Protein AF-A0A2V6XZX3-F1 (afdb_monomer_lite)

Sequence (169 aa):
MDMNGYLAEAKLAVVHVQKKTPLGTYNQIRDTTRQPLMLPFRIMMRGAQILRENQEVAKLTPGASYERKIEILAEAGKRGMSGNCSEMAAIAFLFLSDRGIRPLDYMCFNGKDHAFVILGRPAGSIAGDFSSWADKSVACDPLRGEAGIATQLAVWWNYSKCASLFRKE

pLDDT: mean 87.55, std 11.67, range [48.81, 98.62]

Foldseek 3Di:
DAAVVQQVLLLVLLVQLCQLQVQAALDDPVSCVVCVVCNVVSVVLVVVLVVVLCVLVVPADVPRDVLVNLVSLCVSNNVSSYHAQSNSQSSSQVSCVVVVFPFKFFKDADPDPHIWMKGQFDPPDAFQPQVRGQQRIKIRGSNVSDIGRSVCVCVVPVGRGMDGPDTDD

Radius of gyration: 15.62 Å; chains: 1; bounding box: 40×38×36 Å

Secondary structure (DSSP, 8-state):
--HHHHHHHHHHHHHHHHHH-TT--SS-HHHHHH-GGGHHHHHHHHHHHHHHHHHHHHTSPTT--HHHHHHHHHHHHHHHT---HHHHHHHHHHHHHHTT--SEEEEEETTS--EEEEESPPTT--TT-GGGTGGGSEEEETTTTEEEETTHHHHHHT---EEEEEEE-

Structure (mmCIF, N/CA/C/O backbone):
data_AF-A0A2V6XZX3-F1
#
_entry.id   AF-A0A2V6XZX3-F1
#
loop_
_atom_site.group_PDB
_atom_site.id
_atom_site.type_symbol
_atom_site.label_atom_id
_atom_site.label_alt_id
_atom_site.label_comp_id
_atom_site.label_asym_id
_atom_site.label_entity_id
_atom_site.label_seq_id
_atom_site.pdbx_PDB_ins_code
_atom_site.Cartn_x
_atom_site.Cartn_y
_atom_site.Cartn_z
_atom_site.occupancy
_atom_site.B_iso_or_equiv
_atom_site.auth_seq_id
_atom_site.auth_comp_id
_atom_site.auth_asym_id
_atom_site.auth_atom_id
_atom_site.pdbx_PDB_model_num
ATOM 1 N N . MET A 1 1 ? -18.623 -3.400 2.671 1.00 85.75 1 MET A N 1
ATOM 2 C CA . MET A 1 1 ? -18.159 -4.680 2.090 1.00 85.75 1 MET A CA 1
ATOM 3 C C . MET A 1 1 ? -17.672 -5.556 3.236 1.00 85.75 1 MET A C 1
ATOM 5 O O . MET A 1 1 ? -17.282 -4.999 4.256 1.00 85.75 1 MET A O 1
ATOM 9 N N . ASP A 1 2 ? -17.764 -6.878 3.130 1.00 94.00 2 ASP A N 1
ATOM 10 C CA . ASP A 1 2 ? -17.272 -7.798 4.164 1.00 94.00 2 ASP A CA 1
ATOM 11 C C . ASP A 1 2 ? -15.784 -8.149 3.949 1.00 94.00 2 ASP A C 1
ATOM 13 O O . ASP A 1 2 ? -15.171 -7.755 2.953 1.00 94.00 2 ASP A O 1
ATOM 17 N N . MET A 1 3 ? -15.180 -8.893 4.885 1.00 94.69 3 MET A N 1
ATOM 18 C CA . MET A 1 3 ? -13.760 -9.268 4.790 1.00 94.69 3 MET A CA 1
ATOM 19 C C . MET A 1 3 ? -13.440 -10.104 3.547 1.00 94.69 3 MET A C 1
ATOM 21 O O . MET A 1 3 ? -12.377 -9.929 2.954 1.00 94.69 3 MET A O 1
ATOM 25 N N . ASN A 1 4 ? -14.345 -10.994 3.131 1.00 96.50 4 ASN A N 1
ATOM 26 C CA . ASN A 1 4 ? -14.130 -11.834 1.953 1.00 96.50 4 ASN A CA 1
ATOM 27 C C . ASN A 1 4 ? -14.130 -11.003 0.667 1.00 96.50 4 ASN A C 1
ATOM 29 O O . ASN A 1 4 ? -13.269 -11.209 -0.190 1.00 96.50 4 ASN A O 1
ATOM 33 N N . GLY A 1 5 ? -15.037 -10.028 0.559 1.00 97.56 5 GLY A N 1
ATOM 34 C CA . GLY A 1 5 ? -15.060 -9.071 -0.540 1.00 97.56 5 GLY A CA 1
ATOM 35 C C . GLY A 1 5 ? -13.777 -8.244 -0.608 1.00 97.56 5 GLY A C 1
ATOM 36 O O . GLY A 1 5 ? -13.145 -8.184 -1.662 1.00 97.56 5 GLY A O 1
ATOM 37 N N . TYR A 1 6 ? -13.323 -7.687 0.521 1.00 98.25 6 TYR A N 1
ATOM 38 C CA . TYR A 1 6 ? -12.054 -6.953 0.551 1.00 98.25 6 TYR A CA 1
ATOM 39 C C . TYR A 1 6 ? -10.861 -7.838 0.184 1.00 98.25 6 TYR A C 1
ATOM 41 O O . TYR A 1 6 ? -9.979 -7.406 -0.555 1.00 98.25 6 TYR A O 1
ATOM 49 N N . LEU A 1 7 ? -10.830 -9.086 0.655 1.00 98.25 7 LEU A N 1
ATOM 50 C CA . LEU A 1 7 ? -9.753 -10.019 0.339 1.00 98.25 7 LEU A CA 1
ATOM 51 C C . LEU A 1 7 ? -9.702 -10.351 -1.156 1.00 98.25 7 LEU A C 1
ATOM 53 O O . LEU A 1 7 ? -8.613 -10.415 -1.730 1.00 98.25 7 LEU A O 1
ATOM 57 N N . ALA A 1 8 ? -10.855 -10.545 -1.795 1.00 98.25 8 ALA A N 1
ATOM 58 C CA . ALA A 1 8 ? -10.927 -10.778 -3.234 1.00 98.25 8 ALA A CA 1
ATOM 59 C C . ALA A 1 8 ? -10.377 -9.579 -4.024 1.00 98.25 8 ALA A C 1
ATOM 61 O O . ALA A 1 8 ? -9.534 -9.748 -4.906 1.00 98.25 8 ALA A O 1
ATOM 62 N N . GLU A 1 9 ? -10.784 -8.364 -3.656 1.00 98.56 9 GLU A N 1
ATOM 63 C CA . GLU A 1 9 ? -10.332 -7.129 -4.302 1.00 98.56 9 GLU A CA 1
ATOM 64 C C . GLU A 1 9 ? -8.836 -6.867 -4.084 1.00 98.56 9 GLU A C 1
ATOM 66 O O . GLU A 1 9 ? -8.118 -6.527 -5.026 1.00 98.56 9 GLU A O 1
ATOM 71 N N . ALA A 1 10 ? -8.325 -7.115 -2.877 1.00 98.50 10 ALA A N 1
ATOM 72 C CA . ALA A 1 10 ? -6.899 -7.014 -2.581 1.00 98.50 10 ALA A CA 1
ATOM 73 C C . ALA A 1 10 ? -6.064 -7.996 -3.423 1.00 98.50 10 ALA A C 1
ATOM 75 O O . ALA A 1 10 ? -5.026 -7.619 -3.967 1.00 98.50 10 ALA A O 1
ATOM 76 N N . LYS A 1 11 ? -6.530 -9.238 -3.607 1.00 98.44 11 LYS A N 1
ATOM 77 C CA . LYS A 1 11 ? -5.864 -10.214 -4.490 1.00 98.44 11 LYS A CA 1
ATOM 78 C C . LYS A 1 11 ? -5.859 -9.755 -5.949 1.00 98.44 11 LYS A C 1
ATOM 80 O O . LYS A 1 11 ? -4.836 -9.876 -6.624 1.00 98.44 11 LYS A O 1
ATOM 85 N N . LEU A 1 12 ? -6.966 -9.187 -6.434 1.00 98.50 12 LEU A N 1
ATOM 86 C CA . LEU A 1 12 ? -7.023 -8.594 -7.774 1.00 98.50 12 LEU A CA 1
ATOM 87 C C . LEU A 1 12 ? -6.044 -7.424 -7.918 1.00 98.50 12 LEU A C 1
ATOM 89 O O . LEU A 1 12 ? -5.373 -7.321 -8.945 1.00 98.50 12 LEU A O 1
ATOM 93 N N . ALA A 1 13 ? -5.917 -6.583 -6.889 1.00 98.56 13 ALA A N 1
ATOM 94 C CA . ALA A 1 13 ? -4.967 -5.476 -6.874 1.00 98.56 13 ALA A CA 1
ATOM 95 C C . ALA A 1 13 ? -3.516 -5.967 -6.952 1.00 98.56 13 ALA A C 1
ATOM 97 O O . ALA A 1 13 ? -2.748 -5.454 -7.762 1.00 98.56 13 ALA A O 1
ATOM 98 N N . VAL A 1 14 ? -3.152 -7.009 -6.198 1.00 98.12 14 VAL A N 1
ATOM 99 C CA . VAL A 1 14 ? -1.822 -7.635 -6.283 1.00 98.12 14 VAL A CA 1
ATOM 100 C C . VAL A 1 14 ? -1.521 -8.107 -7.709 1.00 98.12 14 VAL A C 1
ATOM 102 O O . VAL A 1 14 ? -0.478 -7.758 -8.266 1.00 98.12 14 VAL A O 1
ATOM 105 N N . VAL A 1 15 ? -2.449 -8.836 -8.340 1.00 97.62 15 VAL A N 1
ATOM 106 C CA . VAL A 1 15 ? -2.282 -9.301 -9.729 1.00 97.62 15 VAL A CA 1
ATOM 107 C C . VAL A 1 15 ? -2.185 -8.120 -10.699 1.00 97.62 15 VAL A C 1
ATOM 109 O O . VAL A 1 15 ? -1.383 -8.146 -11.635 1.00 97.62 15 VAL A O 1
ATOM 112 N N . HIS A 1 16 ? -2.984 -7.070 -10.493 1.00 97.75 16 HIS A N 1
ATOM 113 C CA . HIS A 1 16 ? -2.927 -5.861 -11.310 1.00 97.75 16 HIS A CA 1
ATOM 114 C C . HIS A 1 16 ? -1.549 -5.200 -11.229 1.00 97.75 16 HIS A C 1
ATOM 116 O O . HIS A 1 16 ? -0.963 -4.896 -12.268 1.00 97.75 16 HIS A O 1
ATOM 122 N N . VAL A 1 17 ? -1.007 -5.024 -10.021 1.00 96.75 17 VAL A N 1
ATOM 123 C CA . VAL A 1 17 ? 0.325 -4.443 -9.823 1.00 96.75 17 VAL A CA 1
ATOM 124 C C . VAL A 1 17 ? 1.384 -5.287 -10.518 1.00 96.75 17 VAL A C 1
ATOM 126 O O . VAL A 1 17 ? 2.138 -4.743 -11.314 1.00 96.75 17 VAL A O 1
ATOM 129 N N . GLN A 1 18 ? 1.389 -6.608 -10.326 1.00 92.75 18 GLN A N 1
ATOM 130 C CA . GLN A 1 18 ? 2.356 -7.503 -10.975 1.00 92.75 18 GLN A CA 1
ATOM 131 C C . GLN A 1 18 ? 2.335 -7.385 -12.509 1.00 92.75 18 GLN A C 1
ATOM 133 O O . GLN A 1 18 ? 3.388 -7.396 -13.143 1.00 92.75 18 GLN A O 1
ATOM 138 N N . LYS A 1 19 ? 1.152 -7.199 -13.115 1.00 93.88 19 LYS A N 1
ATOM 139 C CA . LYS A 1 19 ? 1.018 -6.943 -14.562 1.00 93.88 19 LYS A CA 1
ATOM 140 C C . LYS A 1 19 ? 1.556 -5.574 -14.987 1.00 93.88 19 LYS A C 1
ATOM 142 O O . LYS A 1 19 ? 1.995 -5.429 -16.124 1.00 93.88 19 LYS A O 1
ATOM 147 N N . LYS A 1 20 ? 1.481 -4.560 -14.120 1.00 93.75 20 LYS A N 1
ATOM 148 C CA . LYS A 1 20 ? 1.982 -3.199 -14.388 1.00 93.75 20 LYS A CA 1
ATOM 149 C C . LYS A 1 20 ? 3.463 -3.030 -14.070 1.00 93.75 20 LYS A C 1
ATOM 151 O O . LYS A 1 20 ? 4.096 -2.162 -14.659 1.00 93.75 20 LYS A O 1
ATOM 156 N N . THR A 1 21 ? 4.014 -3.873 -13.204 1.00 89.75 21 THR A N 1
ATOM 157 C CA . THR A 1 21 ? 5.429 -3.880 -12.829 1.00 89.75 21 THR A CA 1
ATOM 158 C C . THR A 1 21 ? 6.084 -5.239 -13.125 1.00 89.75 21 THR A C 1
ATOM 160 O O . THR A 1 21 ? 6.581 -5.890 -12.202 1.00 89.75 21 THR A O 1
ATOM 163 N N . PRO A 1 22 ? 6.079 -5.717 -14.387 1.00 85.19 22 PRO A N 1
ATOM 164 C CA . PRO A 1 22 ? 6.571 -7.053 -14.736 1.00 85.19 22 PRO A CA 1
ATOM 165 C C . PRO A 1 22 ? 8.077 -7.231 -14.515 1.00 85.19 22 PRO A C 1
ATOM 167 O O . PRO A 1 22 ? 8.545 -8.360 -14.386 1.00 85.19 22 PRO A O 1
ATOM 170 N N . LEU A 1 23 ? 8.842 -6.138 -14.455 1.00 77.94 23 LEU A N 1
ATOM 171 C CA . LEU A 1 23 ? 10.266 -6.185 -14.133 1.00 77.94 23 LEU A CA 1
ATOM 172 C C . LEU A 1 23 ? 10.515 -6.256 -12.617 1.00 77.94 23 LEU A C 1
ATOM 174 O O . LEU A 1 23 ? 11.665 -6.375 -12.218 1.00 77.94 23 LEU A O 1
ATOM 178 N N . GLY A 1 24 ? 9.478 -6.220 -11.773 1.00 79.31 24 GLY A N 1
ATOM 179 C CA . GLY A 1 24 ? 9.589 -6.377 -10.322 1.00 79.31 24 GLY A CA 1
ATOM 180 C C . GLY A 1 24 ? 10.180 -5.159 -9.609 1.00 79.31 24 GLY A C 1
ATOM 181 O O . GLY A 1 24 ? 9.830 -4.022 -9.916 1.00 79.31 24 GLY A O 1
ATOM 182 N N . THR A 1 25 ? 11.039 -5.408 -8.618 1.00 76.44 25 THR A N 1
ATOM 183 C CA . THR A 1 25 ? 11.626 -4.372 -7.748 1.00 76.44 25 THR A CA 1
ATOM 184 C C . THR A 1 25 ? 13.019 -3.970 -8.186 1.00 76.44 25 THR A C 1
ATOM 186 O O . THR A 1 25 ? 13.760 -4.780 -8.714 1.00 76.44 25 THR A O 1
ATOM 189 N N . TYR A 1 26 ? 13.471 -2.751 -7.933 1.00 66.00 26 TYR A N 1
ATOM 190 C CA . TYR A 1 26 ? 14.813 -2.369 -8.395 1.00 66.00 26 TYR A CA 1
ATOM 191 C C . TYR A 1 26 ? 15.949 -2.957 -7.549 1.00 66.00 26 TYR A C 1
ATOM 193 O O . TYR A 1 26 ? 17.067 -3.097 -8.041 1.00 66.00 26 TYR A O 1
ATOM 201 N N . ASN A 1 27 ? 15.654 -3.324 -6.296 1.00 62.22 27 ASN A N 1
ATOM 202 C CA . ASN A 1 27 ? 16.672 -3.535 -5.266 1.00 62.22 27 ASN A CA 1
ATOM 203 C C . ASN A 1 27 ? 16.587 -4.895 -4.537 1.00 62.22 27 ASN A C 1
ATOM 205 O O . ASN A 1 27 ? 17.409 -5.139 -3.654 1.00 62.22 27 ASN A O 1
ATOM 209 N N . GLN A 1 28 ? 15.633 -5.790 -4.842 1.00 59.69 28 GLN A N 1
ATOM 210 C CA . GLN A 1 28 ? 15.612 -7.117 -4.203 1.00 59.69 28 GLN A CA 1
ATOM 211 C C . GLN A 1 28 ? 16.451 -8.149 -4.964 1.00 59.69 28 GLN A C 1
ATOM 213 O O . GLN A 1 28 ? 16.195 -8.443 -6.130 1.00 59.69 28 GLN A O 1
ATOM 218 N N . ILE A 1 29 ? 17.353 -8.815 -4.233 1.00 48.81 29 ILE A N 1
ATOM 219 C CA . ILE A 1 29 ? 18.204 -9.930 -4.698 1.00 48.81 29 ILE A CA 1
ATOM 220 C C . ILE A 1 29 ? 17.387 -11.047 -5.380 1.00 48.81 29 ILE A C 1
ATOM 222 O O . ILE A 1 29 ? 17.843 -11.660 -6.350 1.00 48.81 29 ILE A O 1
ATOM 226 N N . ARG A 1 30 ? 16.153 -11.294 -4.913 1.00 53.50 30 ARG A N 1
ATOM 227 C CA . ARG A 1 30 ? 15.223 -12.279 -5.497 1.00 53.50 30 ARG A CA 1
ATOM 228 C C . ARG A 1 30 ? 14.873 -11.980 -6.959 1.00 53.50 30 ARG A C 1
ATOM 230 O O . ARG A 1 30 ? 14.696 -12.909 -7.740 1.00 53.50 30 ARG A O 1
ATOM 237 N N . ASP A 1 31 ? 14.787 -10.710 -7.342 1.00 53.59 31 ASP A N 1
ATOM 238 C CA . ASP A 1 31 ? 14.478 -10.343 -8.725 1.00 53.59 31 ASP A CA 1
ATOM 239 C C . ASP A 1 31 ? 15.749 -10.190 -9.571 1.00 53.59 31 ASP A C 1
ATOM 241 O O . ASP A 1 31 ? 15.706 -10.395 -10.786 1.00 53.59 31 ASP A O 1
ATOM 245 N N . THR A 1 32 ? 16.885 -9.882 -8.939 1.00 51.53 32 THR A N 1
ATOM 246 C CA . THR A 1 32 ? 18.214 -9.843 -9.568 1.00 51.53 32 THR A CA 1
ATOM 247 C C . THR A 1 32 ? 18.654 -11.223 -10.059 1.00 51.53 32 THR A C 1
ATOM 249 O O . THR 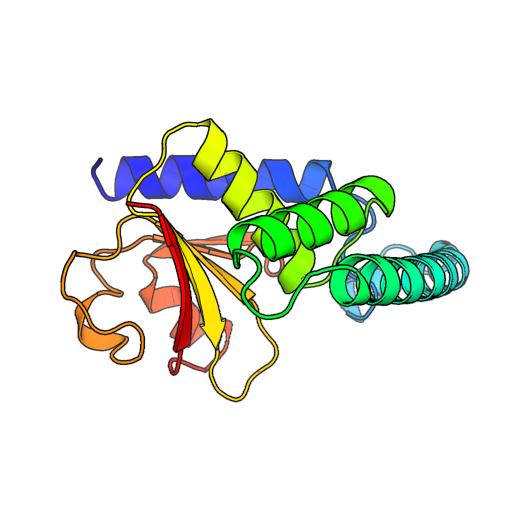A 1 32 ? 19.258 -11.351 -11.119 1.00 51.53 32 THR A O 1
ATOM 252 N N . THR A 1 33 ? 18.302 -12.269 -9.311 1.00 54.16 33 THR A N 1
ATOM 253 C CA . THR A 1 33 ? 18.617 -13.670 -9.638 1.00 54.16 33 THR A CA 1
ATOM 254 C C . THR A 1 33 ? 17.729 -14.251 -10.738 1.00 54.16 33 THR A C 1
ATOM 256 O O . THR A 1 33 ? 18.158 -15.151 -11.454 1.00 54.16 33 THR A O 1
ATOM 259 N N . ARG A 1 34 ? 16.512 -13.723 -10.926 1.00 59.22 34 ARG A N 1
ATOM 260 C CA . ARG A 1 34 ? 15.574 -14.185 -11.966 1.00 59.22 34 ARG A CA 1
ATOM 261 C C . ARG A 1 34 ? 15.895 -13.661 -13.365 1.00 59.22 34 ARG A C 1
ATOM 263 O O . ARG A 1 34 ? 15.554 -14.320 -14.341 1.00 59.22 34 ARG A O 1
ATOM 270 N N . GLN A 1 35 ? 16.508 -12.481 -13.476 1.00 62.50 35 GLN A N 1
ATOM 271 C C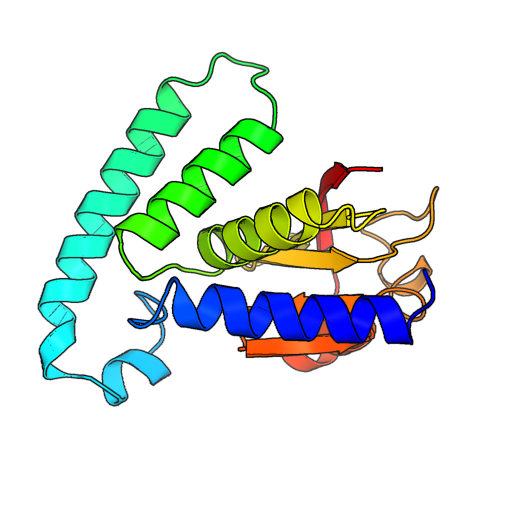A . GLN A 1 35 ? 16.822 -11.839 -14.761 1.00 62.50 35 GLN A CA 1
ATOM 272 C C . GLN A 1 35 ? 18.165 -11.087 -14.698 1.00 62.50 35 GLN A C 1
ATOM 274 O O . GLN A 1 35 ? 18.189 -9.857 -14.813 1.00 62.50 35 GLN A O 1
ATOM 279 N N . PRO A 1 36 ? 19.298 -11.792 -14.522 1.00 63.97 36 PRO A N 1
ATOM 280 C CA . PRO A 1 36 ? 20.598 -11.157 -14.288 1.00 63.97 36 PRO A CA 1
ATOM 281 C C . PRO A 1 36 ? 21.030 -10.245 -15.446 1.00 63.97 36 PRO A C 1
ATOM 283 O O . PRO A 1 36 ? 21.617 -9.1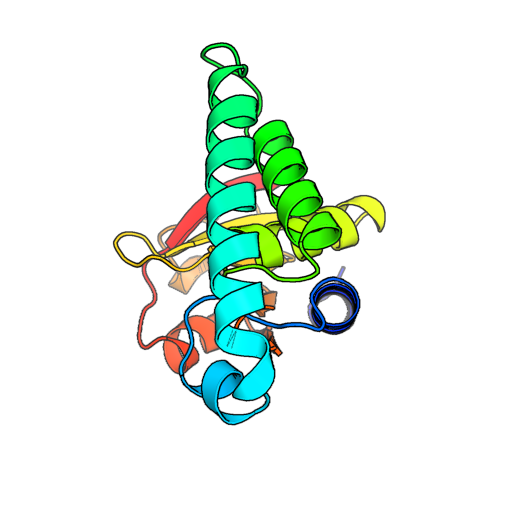89 -15.218 1.00 63.97 36 PRO A O 1
ATOM 286 N N . LEU A 1 37 ? 20.660 -10.592 -16.683 1.00 70.88 37 LEU A N 1
ATOM 287 C CA . LEU A 1 37 ? 20.984 -9.806 -17.876 1.00 70.88 37 LEU A CA 1
ATOM 288 C C . LEU A 1 37 ? 20.261 -8.444 -17.926 1.00 70.88 37 LEU A C 1
ATOM 290 O O . LEU A 1 37 ? 20.733 -7.518 -18.575 1.00 70.88 37 LEU A O 1
ATOM 294 N N . MET A 1 38 ? 19.136 -8.300 -17.216 1.00 70.31 38 MET A N 1
ATOM 295 C CA . MET A 1 38 ? 18.335 -7.068 -17.187 1.00 70.31 38 MET A CA 1
ATOM 296 C C . MET A 1 38 ? 18.778 -6.087 -16.095 1.00 70.31 38 MET A C 1
ATOM 298 O O . MET A 1 38 ? 18.253 -4.976 -16.018 1.00 70.31 38 MET A O 1
ATOM 302 N N . LEU A 1 39 ? 19.726 -6.471 -15.236 1.00 69.69 39 LEU A N 1
ATOM 303 C CA . LEU A 1 39 ? 20.116 -5.676 -14.073 1.00 69.69 39 LEU A CA 1
ATOM 304 C C . LEU A 1 39 ? 20.651 -4.273 -14.433 1.00 69.69 39 LEU A C 1
ATOM 306 O O . LEU A 1 39 ? 20.148 -3.308 -13.852 1.00 69.69 39 LEU A O 1
ATOM 310 N N . PRO A 1 40 ? 21.580 -4.095 -15.399 1.00 72.25 40 PRO A N 1
ATOM 311 C CA . PRO A 1 40 ? 22.073 -2.760 -15.753 1.00 72.25 40 PRO A CA 1
ATOM 312 C C . PRO A 1 40 ? 20.955 -1.844 -16.263 1.00 72.25 40 PRO A C 1
ATOM 314 O O . PRO A 1 40 ? 20.858 -0.681 -15.869 1.00 72.25 40 PRO A O 1
ATOM 317 N N . PHE A 1 41 ? 20.055 -2.397 -17.080 1.00 73.31 41 PHE A N 1
ATOM 318 C CA . PHE A 1 41 ? 18.890 -1.679 -17.589 1.00 73.31 41 PHE A CA 1
ATOM 319 C C . PHE A 1 41 ? 17.946 -1.256 -16.453 1.00 73.31 41 PHE A C 1
ATOM 321 O O . PHE A 1 41 ? 17.490 -0.115 -16.422 1.00 73.31 41 PHE A O 1
ATOM 328 N N . ARG A 1 42 ? 17.701 -2.126 -15.466 1.00 70.62 42 ARG A N 1
ATOM 329 C CA . ARG A 1 42 ? 16.848 -1.820 -14.303 1.00 70.62 42 ARG A CA 1
ATOM 330 C C . ARG A 1 42 ? 17.438 -0.729 -13.413 1.00 70.62 42 ARG A C 1
ATOM 332 O O . ARG A 1 42 ? 16.697 0.156 -12.995 1.00 70.62 42 ARG A O 1
ATOM 339 N N . ILE A 1 43 ? 18.749 -0.751 -13.168 1.00 74.12 43 ILE A N 1
ATOM 340 C CA . ILE A 1 43 ? 19.442 0.298 -12.400 1.00 74.12 43 ILE A CA 1
ATOM 341 C C . ILE A 1 43 ? 19.303 1.652 -13.108 1.00 74.12 43 ILE A C 1
ATOM 343 O O . ILE A 1 43 ? 18.915 2.639 -12.483 1.00 74.12 43 ILE A O 1
ATOM 347 N N . MET A 1 44 ? 19.550 1.690 -14.422 1.00 77.25 44 MET A N 1
ATOM 348 C CA . MET A 1 44 ? 19.395 2.905 -15.226 1.00 77.25 44 MET A CA 1
ATOM 349 C C . MET A 1 44 ? 17.955 3.434 -15.179 1.00 77.25 44 MET A C 1
ATOM 351 O O . MET A 1 44 ? 17.735 4.616 -14.906 1.00 77.25 44 MET A O 1
ATOM 355 N N . MET A 1 45 ? 16.968 2.557 -15.388 1.00 76.06 45 MET A N 1
ATOM 356 C CA . MET A 1 45 ? 15.552 2.923 -15.326 1.00 76.06 45 MET A CA 1
ATOM 357 C C . MET A 1 45 ? 15.158 3.442 -13.939 1.00 76.06 45 MET A C 1
ATOM 359 O O . MET A 1 45 ? 14.419 4.423 -13.857 1.00 76.06 45 MET A O 1
ATOM 363 N N . ARG A 1 46 ? 15.697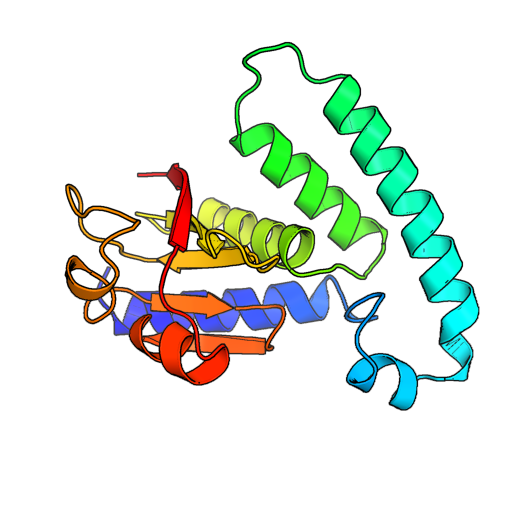 2.873 -12.847 1.00 76.69 46 ARG A N 1
ATOM 364 C CA . ARG A 1 46 ? 15.464 3.396 -11.491 1.00 76.69 46 ARG A CA 1
ATOM 365 C C . ARG A 1 46 ? 16.029 4.795 -11.312 1.00 76.69 46 ARG A C 1
ATOM 367 O O . ARG A 1 46 ? 15.335 5.651 -10.774 1.00 76.69 46 ARG A O 1
ATOM 374 N N . GLY A 1 47 ? 17.263 5.031 -11.755 1.00 75.69 47 GLY A N 1
ATOM 375 C CA . GLY A 1 47 ? 17.888 6.351 -11.671 1.00 75.69 47 GLY A CA 1
ATOM 376 C C . GLY A 1 47 ? 17.049 7.411 -12.386 1.00 75.69 47 GLY A C 1
ATOM 377 O O . GLY A 1 47 ? 16.698 8.430 -11.794 1.00 75.69 47 GLY A O 1
ATOM 378 N N . ALA A 1 48 ? 16.635 7.124 -13.623 1.00 76.75 48 ALA A N 1
ATOM 379 C CA . ALA A 1 48 ? 15.757 8.005 -14.391 1.00 76.75 48 ALA A CA 1
ATOM 380 C C . ALA A 1 48 ? 14.397 8.229 -13.706 1.00 76.75 48 ALA A C 1
ATOM 382 O O . ALA A 1 48 ? 13.857 9.336 -13.746 1.00 76.75 48 ALA A O 1
ATOM 383 N N . GLN A 1 49 ? 13.851 7.196 -13.063 1.00 77.25 49 GLN A N 1
ATOM 384 C CA . GLN A 1 49 ? 12.574 7.274 -12.371 1.00 77.25 49 GLN A CA 1
ATOM 385 C C . GLN A 1 49 ? 12.649 8.110 -11.087 1.00 77.25 49 GLN A C 1
ATOM 387 O O . GLN A 1 49 ? 11.844 9.023 -10.943 1.00 77.25 49 GLN A O 1
ATOM 392 N N . ILE A 1 50 ? 13.634 7.876 -10.211 1.00 77.88 50 ILE A N 1
ATOM 393 C CA . ILE A 1 50 ? 13.832 8.660 -8.975 1.00 77.88 50 ILE A CA 1
ATOM 394 C C . ILE A 1 50 ? 14.000 10.142 -9.305 1.00 77.88 50 ILE A C 1
ATOM 396 O O . ILE A 1 50 ? 13.410 10.999 -8.652 1.00 77.88 50 ILE A O 1
ATOM 400 N N . LEU A 1 51 ? 14.796 10.457 -10.332 1.00 78.06 51 LEU A N 1
ATOM 401 C CA . LEU A 1 51 ? 15.009 11.840 -10.750 1.00 78.06 51 LEU A CA 1
ATOM 402 C C . LEU A 1 51 ? 13.691 12.515 -11.139 1.00 78.06 51 LEU A C 1
ATOM 404 O O . LEU A 1 51 ? 13.428 13.635 -10.707 1.00 78.06 51 LEU A O 1
ATOM 408 N N . ARG A 1 52 ? 12.840 11.825 -11.905 1.00 76.44 52 ARG A N 1
ATOM 409 C CA . ARG A 1 52 ? 11.527 12.347 -12.298 1.00 76.44 52 ARG A CA 1
ATOM 410 C C . ARG A 1 52 ? 10.558 12.432 -11.128 1.00 76.44 52 ARG A C 1
ATOM 412 O O . ARG A 1 52 ? 9.895 13.448 -10.994 1.00 76.44 52 ARG A O 1
ATOM 419 N N . GLU A 1 53 ? 10.481 11.406 -10.285 1.00 81.06 53 GLU A N 1
ATOM 420 C CA . GLU A 1 53 ? 9.658 11.423 -9.070 1.00 81.06 53 GLU A CA 1
ATOM 421 C C . GLU A 1 53 ? 10.016 12.633 -8.206 1.00 81.06 53 GLU A C 1
ATOM 423 O O . GLU A 1 53 ? 9.137 13.410 -7.848 1.00 81.06 53 GLU A O 1
ATOM 428 N N . ASN A 1 54 ? 11.308 12.858 -7.959 1.00 78.56 54 ASN A N 1
ATOM 429 C CA . ASN A 1 54 ? 11.783 14.010 -7.200 1.00 78.56 54 ASN A CA 1
ATOM 430 C C . ASN A 1 54 ? 11.434 15.336 -7.886 1.00 78.56 54 ASN A C 1
ATOM 432 O O . ASN A 1 54 ? 11.028 16.273 -7.207 1.00 78.56 54 ASN A O 1
ATOM 436 N N . GLN A 1 55 ? 11.546 15.423 -9.215 1.00 80.88 55 GLN A N 1
ATOM 437 C CA . GLN A 1 55 ? 11.149 16.616 -9.970 1.00 80.88 55 GLN A CA 1
ATOM 438 C C . GLN A 1 55 ? 9.642 16.887 -9.888 1.00 80.88 55 GLN A C 1
ATOM 440 O O . GLN A 1 55 ? 9.242 18.024 -9.663 1.00 80.88 55 GLN A O 1
ATOM 445 N N . GLU A 1 56 ? 8.799 15.870 -10.067 1.00 82.62 56 GLU A N 1
ATOM 446 C CA . GLU A 1 56 ? 7.341 16.014 -10.020 1.00 82.62 56 GLU A CA 1
ATOM 447 C C . GLU A 1 56 ? 6.844 16.293 -8.598 1.00 82.62 56 GLU A C 1
ATOM 449 O O . GLU A 1 56 ? 5.964 17.129 -8.408 1.00 82.62 56 GLU A O 1
ATOM 454 N N . VAL A 1 57 ? 7.446 15.662 -7.587 1.00 78.69 57 VAL A N 1
ATOM 455 C CA . VAL A 1 57 ? 7.161 15.949 -6.176 1.00 78.69 57 VAL A CA 1
ATOM 456 C C . VAL A 1 57 ? 7.638 17.351 -5.794 1.00 78.69 57 VAL A C 1
ATOM 458 O O . VAL A 1 57 ? 6.926 18.042 -5.076 1.00 78.69 57 VAL A O 1
ATOM 461 N N . ALA A 1 58 ? 8.782 17.822 -6.300 1.00 76.88 58 ALA A N 1
ATOM 462 C CA . ALA A 1 58 ? 9.266 19.182 -6.043 1.00 76.88 58 ALA A CA 1
ATOM 463 C C . ALA A 1 58 ? 8.377 20.275 -6.663 1.00 76.88 58 ALA A C 1
ATOM 465 O O . ALA A 1 58 ? 8.383 21.408 -6.189 1.00 76.88 58 ALA A O 1
ATOM 466 N N . LYS A 1 59 ? 7.598 19.946 -7.702 1.00 81.62 59 LYS A N 1
ATOM 467 C CA . LYS A 1 59 ? 6.589 20.849 -8.282 1.00 81.62 59 LYS A CA 1
ATOM 468 C C . LYS A 1 59 ? 5.318 20.942 -7.438 1.00 81.62 59 LYS A C 1
ATOM 470 O O . LYS A 1 59 ? 4.485 21.807 -7.704 1.00 81.62 59 LYS A O 1
ATOM 475 N N . LEU A 1 60 ? 5.131 20.057 -6.457 1.00 78.69 60 LEU A N 1
ATOM 476 C CA . LEU A 1 60 ? 3.988 20.135 -5.560 1.00 78.69 60 LEU A CA 1
ATOM 477 C C . LEU A 1 60 ? 4.141 21.355 -4.654 1.00 78.69 60 LEU A C 1
ATOM 479 O O . LEU A 1 60 ? 5.139 21.510 -3.952 1.00 78.69 60 LEU A O 1
ATOM 483 N N . THR A 1 61 ? 3.127 22.215 -4.648 1.00 71.06 61 THR A N 1
ATOM 484 C CA . THR A 1 61 ? 3.059 23.324 -3.699 1.00 71.06 61 THR A CA 1
ATOM 485 C C . THR A 1 61 ? 3.032 22.785 -2.266 1.00 71.06 61 THR A C 1
ATOM 487 O O . THR A 1 61 ? 2.428 21.733 -2.025 1.00 71.06 61 THR A O 1
ATOM 490 N N . PRO A 1 62 ? 3.612 23.500 -1.285 1.00 61.78 62 PRO A N 1
ATOM 491 C CA . PRO A 1 62 ? 3.388 23.194 0.124 1.00 61.78 62 PRO A CA 1
ATOM 492 C C . PRO A 1 62 ? 1.881 23.062 0.401 1.00 61.78 62 PRO A C 1
ATOM 494 O O . PRO A 1 62 ? 1.112 23.961 0.071 1.00 61.78 62 PRO A O 1
ATOM 497 N N . GLY A 1 63 ? 1.453 21.915 0.934 1.00 59.97 63 GLY A N 1
ATOM 498 C CA . GLY A 1 63 ? 0.033 21.601 1.155 1.00 59.97 63 GLY A CA 1
ATOM 499 C C . GLY A 1 63 ? -0.680 20.864 0.012 1.00 59.97 63 GLY A C 1
ATOM 500 O O . GLY A 1 63 ? -1.886 20.648 0.106 1.00 59.97 63 GLY A O 1
ATOM 501 N N . ALA A 1 64 ? 0.021 20.447 -1.049 1.00 66.06 64 ALA A N 1
ATOM 502 C CA . ALA A 1 64 ? -0.561 19.574 -2.069 1.00 66.06 64 ALA A CA 1
ATOM 503 C C . ALA A 1 64 ? -1.130 18.280 -1.454 1.00 66.06 64 ALA A C 1
ATOM 505 O O . ALA A 1 64 ? -0.530 17.691 -0.551 1.00 66.06 64 ALA A O 1
ATOM 506 N N . SER A 1 65 ? -2.277 17.826 -1.973 1.00 82.06 65 SER A N 1
ATOM 507 C CA . SER A 1 65 ? -2.949 16.610 -1.502 1.00 82.06 65 SER A CA 1
ATOM 508 C C . SER A 1 65 ? -2.016 15.398 -1.572 1.00 82.06 65 SER A C 1
ATOM 510 O O . SER A 1 65 ? -1.364 15.160 -2.592 1.00 82.06 65 SER A O 1
ATOM 512 N N . TYR A 1 66 ? -1.989 14.589 -0.509 1.00 86.19 66 TYR A N 1
ATOM 513 C CA . TYR A 1 66 ? -1.235 13.332 -0.481 1.00 86.19 66 TYR A CA 1
ATOM 514 C C . TYR A 1 66 ? -1.680 12.373 -1.599 1.00 86.19 66 TYR A C 1
ATOM 516 O O . TYR A 1 66 ? -0.875 11.599 -2.114 1.00 86.19 66 TYR A O 1
ATOM 524 N N . GLU A 1 67 ? -2.935 12.481 -2.041 1.00 89.31 67 GLU A N 1
ATOM 525 C CA . GLU A 1 67 ? -3.465 11.756 -3.198 1.00 89.31 67 GLU A CA 1
ATOM 526 C C . GLU A 1 67 ? -2.652 12.038 -4.467 1.00 89.31 67 GLU A C 1
ATOM 528 O O . GLU A 1 67 ? -2.273 11.112 -5.183 1.00 89.31 67 GLU A O 1
ATOM 533 N N . ARG A 1 68 ? -2.252 13.297 -4.692 1.00 90.44 68 ARG A N 1
ATOM 534 C CA . ARG A 1 68 ? -1.426 13.665 -5.848 1.00 90.44 68 ARG A CA 1
ATOM 535 C C . ARG A 1 68 ? -0.045 13.011 -5.799 1.00 90.44 68 ARG A C 1
ATOM 537 O O . ARG A 1 68 ? 0.505 12.633 -6.831 1.00 90.44 68 ARG A O 1
ATOM 544 N N . LYS A 1 69 ? 0.519 12.840 -4.601 1.00 90.25 69 LYS A N 1
ATOM 545 C CA . LYS A 1 69 ? 1.777 12.104 -4.420 1.00 90.25 69 LYS A CA 1
ATOM 546 C C . LYS A 1 69 ? 1.609 10.625 -4.783 1.00 90.25 69 LYS A C 1
ATOM 548 O O . LYS A 1 69 ? 2.485 10.069 -5.441 1.00 90.25 69 LYS A O 1
ATOM 553 N N . ILE A 1 70 ? 0.489 10.006 -4.405 1.00 94.38 70 ILE A N 1
ATOM 554 C CA . ILE A 1 70 ? 0.155 8.624 -4.785 1.00 94.38 70 ILE A CA 1
ATOM 555 C C . ILE A 1 70 ? 0.040 8.502 -6.312 1.00 94.38 70 ILE A C 1
ATOM 557 O O . ILE A 1 70 ? 0.613 7.583 -6.891 1.00 94.38 70 ILE A O 1
ATOM 561 N N . GLU A 1 71 ? -0.616 9.450 -6.984 1.00 94.00 71 GLU A N 1
ATOM 562 C CA . GLU A 1 71 ? -0.695 9.487 -8.453 1.00 94.00 71 GLU A CA 1
ATOM 563 C C . GLU A 1 71 ? 0.683 9.533 -9.118 1.00 94.00 71 GLU A C 1
ATOM 565 O O . GLU A 1 71 ? 0.956 8.739 -10.019 1.00 94.00 71 GLU A O 1
ATOM 570 N N . ILE A 1 72 ? 1.570 10.417 -8.651 1.00 91.62 72 ILE A N 1
ATOM 571 C CA . ILE A 1 72 ? 2.936 10.537 -9.180 1.00 91.62 72 ILE A CA 1
ATOM 572 C C . ILE A 1 72 ? 3.700 9.215 -9.018 1.00 91.62 72 ILE A C 1
ATOM 574 O O . ILE A 1 72 ? 4.300 8.738 -9.982 1.00 91.62 72 ILE A O 1
ATOM 578 N N . LEU A 1 73 ? 3.644 8.600 -7.831 1.00 92.31 73 LEU A N 1
ATOM 579 C CA . LEU A 1 73 ? 4.311 7.323 -7.549 1.00 92.31 73 LEU A CA 1
ATOM 580 C C . LEU A 1 73 ? 3.765 6.184 -8.420 1.00 92.31 73 LEU A C 1
ATOM 582 O O . LEU A 1 73 ? 4.532 5.382 -8.956 1.00 92.31 73 LEU A O 1
ATOM 586 N N . ALA A 1 74 ? 2.445 6.115 -8.596 1.00 94.62 74 ALA A N 1
ATOM 587 C CA . ALA A 1 74 ? 1.822 5.086 -9.415 1.00 94.62 74 ALA A CA 1
ATOM 588 C C . ALA A 1 74 ? 2.183 5.235 -10.900 1.00 94.62 74 ALA A C 1
ATOM 590 O O . ALA A 1 74 ? 2.482 4.245 -11.569 1.00 94.62 74 ALA A O 1
ATOM 591 N N . GLU A 1 75 ? 2.174 6.463 -11.422 1.00 92.69 75 GLU A N 1
ATOM 592 C CA . GLU A 1 75 ? 2.574 6.745 -12.802 1.00 92.69 75 GLU A CA 1
ATOM 593 C C . GLU A 1 75 ? 4.048 6.434 -13.046 1.00 92.69 75 GLU A C 1
ATOM 595 O O . GLU A 1 75 ? 4.392 5.857 -14.081 1.00 92.69 75 GLU A O 1
ATOM 600 N N . ALA A 1 76 ? 4.912 6.751 -12.083 1.00 88.94 76 ALA A N 1
ATOM 601 C CA . ALA A 1 76 ? 6.320 6.399 -12.146 1.00 88.94 76 ALA A CA 1
ATOM 602 C C . ALA A 1 76 ? 6.506 4.876 -12.248 1.00 88.94 76 ALA A C 1
ATOM 604 O O . ALA A 1 76 ? 7.136 4.405 -13.197 1.00 88.94 76 ALA A O 1
ATOM 605 N N . GLY A 1 77 ? 5.865 4.102 -11.363 1.00 89.25 77 GLY A N 1
ATOM 606 C CA . GLY A 1 77 ? 5.953 2.639 -11.377 1.00 89.25 77 GLY A CA 1
ATOM 607 C C . GLY A 1 77 ? 5.415 1.993 -12.660 1.00 89.25 77 GLY A C 1
ATOM 608 O O . GLY A 1 77 ? 6.038 1.088 -13.219 1.00 89.25 77 GLY A O 1
ATOM 609 N N . LYS A 1 78 ? 4.284 2.487 -13.185 1.00 91.31 78 LYS A N 1
ATOM 610 C CA . LYS A 1 78 ? 3.700 1.993 -14.446 1.00 91.31 78 LYS A CA 1
ATOM 611 C C . LYS A 1 78 ? 4.610 2.272 -15.643 1.00 91.31 78 LYS A C 1
ATOM 613 O O . LYS A 1 78 ? 4.824 1.383 -16.462 1.00 91.31 78 LYS A O 1
ATOM 618 N N . ARG A 1 79 ? 5.145 3.493 -15.755 1.00 86.50 79 ARG A N 1
ATOM 619 C CA . ARG A 1 79 ? 6.026 3.890 -16.870 1.00 86.50 79 ARG A CA 1
ATOM 620 C C . ARG A 1 79 ? 7.364 3.162 -16.825 1.00 86.50 79 ARG A C 1
ATOM 622 O O . ARG A 1 79 ? 7.889 2.799 -17.871 1.00 86.50 79 ARG A O 1
ATOM 629 N N . GLY A 1 80 ? 7.895 2.943 -15.624 1.00 81.31 80 GLY A N 1
ATOM 630 C CA . GLY A 1 80 ? 9.121 2.182 -15.407 1.00 81.31 80 GLY A CA 1
ATOM 631 C C . GLY A 1 80 ? 8.950 0.669 -15.549 1.00 81.31 80 GLY A C 1
ATOM 632 O O . GLY A 1 80 ? 9.953 -0.044 -15.554 1.00 81.31 80 GLY A O 1
ATOM 633 N N . MET A 1 81 ? 7.707 0.172 -15.647 1.00 86.00 81 MET A N 1
ATOM 634 C CA . MET A 1 81 ? 7.366 -1.258 -15.622 1.00 86.00 81 MET A CA 1
ATOM 635 C C . MET A 1 81 ? 7.958 -1.993 -14.404 1.00 86.00 81 MET A C 1
ATOM 637 O O . MET A 1 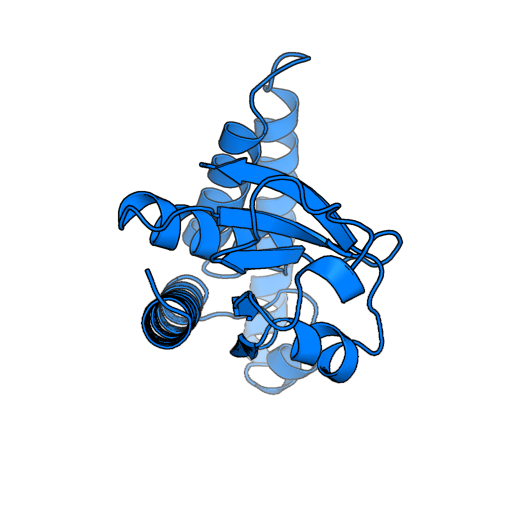81 ? 8.172 -3.207 -14.436 1.00 86.00 81 MET A O 1
ATOM 641 N N . SER A 1 82 ? 8.232 -1.255 -13.327 1.00 84.25 82 SER A N 1
ATOM 642 C CA . SER A 1 82 ? 8.979 -1.676 -12.141 1.00 84.25 82 SER A CA 1
ATOM 643 C C . SER A 1 82 ? 8.737 -0.674 -11.011 1.00 84.25 82 SER A C 1
ATOM 645 O O . SER A 1 82 ? 8.427 0.488 -11.256 1.00 84.25 82 SER A O 1
ATOM 647 N N . GLY A 1 83 ? 8.875 -1.103 -9.760 1.00 84.06 83 GLY A N 1
ATOM 648 C CA . GLY A 1 83 ? 8.606 -0.253 -8.599 1.00 84.06 83 GLY A CA 1
ATOM 649 C C . GLY A 1 83 ? 9.097 -0.877 -7.302 1.00 84.06 83 GLY A C 1
ATOM 650 O O . GLY A 1 83 ? 9.254 -2.091 -7.215 1.00 84.06 83 GLY A O 1
ATOM 651 N N . ASN A 1 84 ? 9.353 -0.055 -6.289 1.00 88.31 84 ASN A N 1
ATOM 652 C CA . ASN A 1 84 ? 9.536 -0.534 -4.922 1.00 88.31 84 ASN A CA 1
ATOM 653 C C . ASN A 1 84 ? 8.180 -0.503 -4.192 1.00 88.31 84 ASN A C 1
ATOM 655 O O . ASN A 1 84 ? 7.125 -0.365 -4.814 1.00 88.31 84 ASN A O 1
ATOM 659 N N . CYS A 1 85 ? 8.186 -0.668 -2.866 1.00 91.94 85 CYS A N 1
ATOM 660 C CA . CYS A 1 85 ? 6.960 -0.737 -2.069 1.00 91.94 85 CYS A CA 1
ATOM 661 C C . CYS A 1 85 ? 6.036 0.466 -2.289 1.00 91.94 85 CYS A C 1
ATOM 663 O O . CYS A 1 85 ? 4.838 0.270 -2.461 1.00 91.94 85 CYS A O 1
ATOM 665 N N . SER A 1 86 ? 6.577 1.685 -2.335 1.00 92.12 86 SER A N 1
ATOM 666 C CA . SER A 1 86 ? 5.783 2.908 -2.469 1.00 92.12 86 SER A CA 1
ATOM 667 C C . SER A 1 86 ? 5.048 2.987 -3.807 1.00 92.12 86 SER A C 1
ATOM 669 O O . SER A 1 86 ? 3.842 3.211 -3.846 1.00 92.12 86 SER A O 1
ATOM 671 N N . GLU A 1 87 ? 5.743 2.755 -4.920 1.00 93.75 87 GLU A N 1
ATOM 672 C CA . GLU A 1 87 ? 5.141 2.819 -6.253 1.00 93.75 87 GLU A CA 1
ATOM 673 C C . GLU A 1 87 ? 4.141 1.675 -6.454 1.00 93.75 87 GLU A C 1
ATOM 675 O O . GLU A 1 87 ? 3.035 1.882 -6.951 1.00 93.75 87 GLU A O 1
ATOM 680 N N . MET A 1 88 ? 4.490 0.467 -6.006 1.00 95.75 88 MET A N 1
ATOM 681 C CA . MET A 1 88 ? 3.619 -0.702 -6.106 1.00 95.75 88 MET A CA 1
ATOM 682 C C . MET A 1 88 ? 2.355 -0.564 -5.242 1.00 95.75 88 MET A C 1
ATOM 684 O O . MET A 1 88 ? 1.253 -0.854 -5.714 1.00 95.75 88 MET A O 1
ATOM 688 N N . ALA A 1 89 ? 2.484 -0.073 -4.005 1.00 97.38 89 ALA A N 1
ATOM 689 C CA . ALA A 1 89 ? 1.344 0.241 -3.146 1.00 97.38 89 ALA A CA 1
ATOM 690 C C . ALA A 1 89 ? 0.484 1.362 -3.745 1.00 97.38 89 ALA A C 1
ATOM 692 O O . ALA A 1 89 ? -0.738 1.307 -3.646 1.00 97.38 89 ALA A O 1
ATOM 693 N N . ALA A 1 90 ? 1.091 2.341 -4.423 1.00 97.56 90 ALA A N 1
ATOM 694 C CA . ALA A 1 90 ? 0.359 3.441 -5.042 1.00 97.56 90 ALA A CA 1
ATOM 695 C C . ALA A 1 90 ? -0.480 2.961 -6.233 1.00 97.56 90 ALA A C 1
ATOM 697 O O . ALA A 1 90 ? -1.647 3.330 -6.358 1.00 97.56 90 ALA A O 1
ATOM 698 N N . ILE A 1 91 ? 0.075 2.071 -7.065 1.00 98.19 91 ILE A N 1
ATOM 699 C CA . ILE A 1 91 ? -0.672 1.414 -8.148 1.00 98.19 91 ILE A CA 1
ATOM 700 C C . ILE A 1 91 ? -1.856 0.621 -7.577 1.00 98.19 91 ILE A C 1
ATOM 702 O O . ILE A 1 91 ? -2.966 0.744 -8.096 1.00 98.19 91 ILE A O 1
ATOM 706 N N . ALA A 1 92 ? -1.646 -0.161 -6.510 1.00 98.56 92 ALA A N 1
ATOM 707 C CA . ALA A 1 92 ? -2.726 -0.907 -5.858 1.00 98.56 92 ALA A CA 1
ATOM 708 C C . ALA A 1 92 ? -3.804 0.020 -5.284 1.00 98.56 92 ALA A C 1
ATOM 710 O O . ALA A 1 92 ? -4.992 -0.227 -5.488 1.00 98.56 92 ALA A O 1
ATOM 711 N N . PHE A 1 93 ? -3.399 1.093 -4.601 1.00 98.62 93 PHE A N 1
ATOM 712 C CA . PHE A 1 93 ? -4.313 2.056 -3.997 1.00 98.62 93 PHE A CA 1
ATOM 713 C C . PHE A 1 93 ? -5.218 2.700 -5.047 1.00 98.62 93 PHE A C 1
ATOM 715 O O . PHE A 1 93 ? -6.433 2.709 -4.873 1.00 98.62 93 PHE A O 1
ATOM 722 N N . LEU A 1 94 ? -4.658 3.189 -6.158 1.00 98.31 94 LEU A N 1
ATOM 723 C CA . LEU A 1 94 ? -5.461 3.794 -7.223 1.00 98.31 94 LEU A CA 1
ATOM 724 C C . LEU A 1 94 ? -6.374 2.769 -7.897 1.00 98.31 94 LEU A C 1
ATOM 726 O O . LEU A 1 94 ? -7.555 3.040 -8.069 1.00 98.31 94 LEU A O 1
ATOM 730 N N . PHE A 1 95 ? -5.873 1.564 -8.184 1.00 98.56 95 PHE A N 1
ATOM 731 C CA . PHE A 1 95 ? -6.689 0.494 -8.763 1.00 98.56 95 PHE A CA 1
ATOM 732 C C . PHE A 1 95 ? -7.910 0.152 -7.895 1.00 98.56 95 PHE A C 1
ATOM 734 O O . PHE A 1 95 ? -9.024 0.031 -8.402 1.00 98.56 95 PHE A O 1
ATOM 741 N N . LEU A 1 96 ? -7.716 0.018 -6.581 1.00 98.62 96 LEU A N 1
ATOM 742 C CA . LEU A 1 96 ? -8.803 -0.210 -5.626 1.00 98.62 96 LEU A CA 1
ATOM 743 C C . LEU A 1 96 ? -9.708 1.022 -5.510 1.00 98.62 96 LEU A C 1
ATOM 745 O O . LEU A 1 96 ? -10.932 0.895 -5.437 1.00 98.62 96 LEU A O 1
ATOM 749 N N . SER A 1 97 ? -9.112 2.217 -5.535 1.00 97.94 97 SER A N 1
ATOM 750 C CA . SER A 1 97 ? -9.841 3.476 -5.451 1.00 97.94 97 SER A CA 1
ATOM 751 C C . SER A 1 97 ? -10.832 3.634 -6.604 1.00 97.94 97 SER A C 1
ATOM 753 O O . SER A 1 97 ? -11.995 3.959 -6.346 1.00 97.94 97 SER A O 1
ATOM 755 N N . ASP A 1 98 ? -10.379 3.367 -7.831 1.00 97.94 98 ASP A N 1
ATOM 756 C CA . ASP A 1 98 ? -11.142 3.460 -9.083 1.00 97.94 98 ASP A CA 1
ATOM 757 C C . ASP A 1 98 ? -12.285 2.441 -9.142 1.00 97.94 98 ASP A C 1
ATOM 759 O O . ASP A 1 98 ? -13.308 2.671 -9.781 1.00 97.94 98 ASP A O 1
ATOM 763 N N . ARG A 1 99 ? -12.144 1.324 -8.423 1.00 97.50 99 ARG A N 1
ATOM 764 C CA . ARG A 1 99 ? -13.185 0.298 -8.262 1.00 97.50 99 ARG A CA 1
ATOM 765 C C . ARG A 1 99 ? -14.194 0.626 -7.159 1.00 97.50 99 ARG A C 1
ATOM 767 O O . ARG A 1 99 ? -15.047 -0.198 -6.847 1.00 97.50 99 ARG A O 1
ATOM 774 N N . GLY A 1 100 ? -14.097 1.810 -6.553 1.00 97.50 100 GLY A N 1
ATOM 775 C CA . GLY A 1 100 ? -15.007 2.256 -5.498 1.00 97.50 100 GLY A CA 1
ATOM 776 C C . GLY A 1 100 ? -14.775 1.585 -4.143 1.00 97.50 100 GLY A C 1
ATOM 777 O O . GLY A 1 100 ? -15.630 1.675 -3.267 1.00 97.50 100 GLY A O 1
ATOM 778 N N . ILE A 1 101 ? -13.635 0.917 -3.936 1.00 98.06 101 ILE A N 1
ATOM 779 C CA . ILE A 1 101 ? -13.351 0.223 -2.675 1.00 98.06 101 ILE A CA 1
ATOM 780 C C . ILE A 1 101 ? -13.042 1.233 -1.576 1.00 98.06 101 ILE A C 1
ATOM 782 O O . ILE A 1 101 ? -12.085 1.999 -1.693 1.00 98.06 101 ILE A O 1
ATOM 786 N N . ARG A 1 102 ? -13.836 1.215 -0.504 1.00 96.62 102 ARG A N 1
ATOM 787 C CA . ARG A 1 102 ? -13.698 2.073 0.681 1.00 96.62 102 ARG A CA 1
ATOM 788 C C . ARG A 1 102 ? -14.105 1.327 1.963 1.00 96.62 102 ARG A C 1
ATOM 790 O O . ARG A 1 102 ? -14.895 0.382 1.859 1.00 96.62 102 ARG A O 1
ATOM 797 N N . PRO A 1 103 ? -13.618 1.726 3.155 1.00 96.94 103 PRO A N 1
ATOM 798 C CA . PRO A 1 103 ? -12.519 2.671 3.360 1.00 96.94 103 PRO A CA 1
ATOM 799 C C . PRO A 1 103 ? -11.181 2.072 2.904 1.00 96.94 103 PRO A C 1
ATOM 801 O O . PRO A 1 103 ? -11.001 0.848 2.919 1.00 96.94 103 PRO A O 1
ATOM 804 N N . LEU A 1 104 ? -10.265 2.936 2.468 1.00 97.69 104 LEU A N 1
ATOM 805 C CA . LEU A 1 104 ? -8.980 2.560 1.883 1.00 97.69 104 LEU A CA 1
ATOM 806 C C . LEU A 1 104 ? -7.849 3.415 2.458 1.00 97.69 104 LEU A C 1
ATOM 808 O O . LEU A 1 104 ? -7.896 4.641 2.380 1.00 97.69 104 LEU A O 1
ATOM 812 N N . ASP A 1 105 ? -6.804 2.778 2.973 1.00 97.38 105 ASP A N 1
ATOM 813 C CA . ASP A 1 105 ? -5.648 3.453 3.556 1.00 97.38 105 ASP A CA 1
ATOM 814 C C . ASP A 1 105 ? -4.375 3.118 2.770 1.00 97.38 105 ASP A C 1
ATOM 816 O O . ASP A 1 105 ? -4.014 1.951 2.609 1.00 97.38 105 ASP A O 1
ATOM 820 N N . TYR A 1 106 ? -3.657 4.148 2.329 1.00 97.25 106 TYR A N 1
ATOM 821 C CA . TYR A 1 106 ? -2.264 4.042 1.912 1.00 97.25 106 TYR A CA 1
ATOM 822 C C . TYR A 1 106 ? -1.387 4.171 3.162 1.00 97.25 106 TYR A C 1
ATOM 824 O O . TYR A 1 106 ? -1.339 5.231 3.799 1.00 97.25 106 TYR A O 1
ATOM 832 N N . MET A 1 107 ? -0.711 3.087 3.538 1.00 95.38 107 MET A N 1
ATOM 833 C CA . MET A 1 107 ? 0.005 2.976 4.807 1.00 95.38 107 MET A CA 1
ATOM 834 C C . MET A 1 107 ? 1.490 2.693 4.609 1.00 95.38 107 MET A C 1
ATOM 836 O O . MET A 1 107 ? 1.920 2.165 3.583 1.00 95.38 107 MET A O 1
ATOM 840 N N . CYS A 1 108 ? 2.273 3.011 5.634 1.00 94.06 108 CYS A N 1
ATOM 841 C CA . CYS A 1 108 ? 3.644 2.540 5.767 1.00 94.06 108 CYS A CA 1
ATOM 842 C C . CYS A 1 108 ? 3.910 1.993 7.169 1.00 94.06 108 CYS A C 1
ATOM 844 O O . CYS A 1 108 ? 3.171 2.276 8.118 1.00 94.06 108 CYS A O 1
ATOM 846 N N . PHE A 1 109 ? 4.992 1.231 7.321 1.00 91.88 109 PHE A N 1
ATOM 847 C CA . PHE A 1 109 ? 5.544 0.991 8.648 1.00 91.88 109 PHE A CA 1
ATOM 848 C C . PHE A 1 109 ? 6.228 2.252 9.181 1.00 91.88 109 PHE A C 1
ATOM 850 O O . PHE A 1 109 ? 6.948 2.950 8.470 1.00 91.88 109 PHE A O 1
ATOM 857 N N . ASN A 1 110 ? 6.016 2.544 10.461 1.00 83.62 110 ASN A N 1
ATOM 858 C CA . ASN A 1 110 ? 6.724 3.628 11.129 1.00 83.62 110 ASN A CA 1
ATOM 859 C C . ASN A 1 110 ? 8.142 3.149 11.460 1.00 83.62 110 ASN A C 1
ATOM 861 O O . ASN A 1 110 ? 8.279 2.151 12.153 1.00 83.62 110 ASN A O 1
ATOM 865 N N . GLY A 1 111 ? 9.187 3.819 10.970 1.00 72.00 111 GLY A N 1
ATOM 866 C CA . GLY A 1 111 ? 10.579 3.414 11.215 1.00 72.00 111 GLY A CA 1
ATOM 867 C C . GLY A 1 111 ? 11.062 2.209 10.394 1.00 72.00 111 GLY A C 1
ATOM 868 O O . GLY A 1 111 ? 12.105 1.640 10.713 1.00 72.00 111 GLY A O 1
ATOM 869 N N . LYS A 1 112 ? 10.325 1.813 9.347 1.00 77.50 112 LYS A N 1
ATOM 870 C CA . LYS A 1 112 ? 10.753 0.820 8.352 1.00 77.50 112 LYS A CA 1
ATOM 871 C C . LYS A 1 112 ? 10.254 1.229 6.966 1.00 77.50 112 LYS A C 1
ATOM 873 O O . LYS A 1 112 ? 9.079 1.546 6.809 1.00 77.50 112 LYS A O 1
ATOM 878 N N . ASP A 1 113 ? 11.127 1.154 5.964 1.00 83.12 113 ASP A N 1
ATOM 879 C CA . ASP A 1 113 ? 10.829 1.561 4.584 1.00 83.12 113 ASP A CA 1
ATOM 880 C C . ASP A 1 113 ? 9.973 0.519 3.850 1.00 83.12 113 ASP A C 1
ATOM 882 O O . ASP A 1 113 ? 10.427 -0.190 2.949 1.00 83.12 113 ASP A O 1
ATOM 886 N N . HIS A 1 114 ? 8.709 0.393 4.255 1.00 92.94 114 HIS A N 1
ATOM 887 C CA . HIS A 1 114 ? 7.738 -0.462 3.580 1.00 92.94 114 HIS A CA 1
ATOM 888 C C . HIS A 1 114 ? 6.359 0.183 3.536 1.00 92.94 114 HIS A C 1
ATOM 890 O O . HIS A 1 114 ? 5.831 0.597 4.568 1.00 92.94 114 HIS A O 1
ATOM 896 N N . ALA A 1 115 ? 5.786 0.233 2.337 1.00 94.81 115 ALA A N 1
ATOM 897 C CA . ALA A 1 115 ? 4.457 0.756 2.052 1.00 94.81 115 ALA A CA 1
ATOM 898 C C . ALA A 1 115 ? 3.524 -0.355 1.556 1.00 94.81 115 ALA A C 1
ATOM 900 O O . ALA A 1 115 ? 3.945 -1.269 0.844 1.00 94.81 115 ALA A O 1
ATOM 901 N N . PHE A 1 116 ? 2.256 -0.265 1.941 1.00 97.19 116 PHE A N 1
ATOM 902 C CA . PHE A 1 116 ? 1.203 -1.233 1.635 1.00 97.19 116 PHE A CA 1
ATOM 903 C C . PHE A 1 116 ? -0.171 -0.556 1.704 1.00 97.19 116 PHE A C 1
ATOM 905 O O . PHE A 1 116 ? -0.288 0.612 2.081 1.00 97.19 116 PHE A O 1
ATOM 912 N N . VAL A 1 117 ? -1.222 -1.283 1.328 1.00 98.25 117 VAL A N 1
ATOM 913 C CA . VAL A 1 117 ? -2.597 -0.767 1.329 1.00 98.25 117 VAL A CA 1
ATOM 914 C C . VAL A 1 117 ? -3.451 -1.574 2.299 1.00 98.25 117 VAL A C 1
ATOM 916 O O . VAL A 1 117 ? -3.384 -2.803 2.297 1.00 98.25 117 VAL A O 1
ATOM 919 N N . ILE A 1 118 ? -4.259 -0.898 3.116 1.00 98.12 118 ILE A N 1
ATOM 920 C CA . ILE A 1 118 ? -5.263 -1.534 3.975 1.00 98.12 118 ILE A CA 1
ATOM 921 C C . ILE A 1 118 ? -6.660 -1.224 3.446 1.00 98.12 118 ILE A C 1
ATOM 923 O O . ILE A 1 118 ? -6.981 -0.082 3.124 1.00 98.12 118 ILE A O 1
ATOM 927 N N . LEU A 1 119 ? -7.493 -2.257 3.374 1.00 98.44 119 LEU A N 1
ATOM 928 C CA . LEU A 1 119 ? -8.894 -2.183 2.992 1.00 98.44 119 LEU A CA 1
ATOM 929 C C . LEU A 1 119 ? -9.754 -2.449 4.229 1.00 98.44 119 LEU A C 1
ATOM 931 O O . LEU A 1 119 ? -9.487 -3.384 4.990 1.00 98.44 119 LEU A O 1
ATOM 935 N N . GLY A 1 120 ? -10.808 -1.655 4.405 1.00 97.19 120 GLY A N 1
ATOM 936 C CA . GLY A 1 120 ? -11.818 -1.913 5.430 1.00 97.19 120 GLY A CA 1
ATOM 937 C C . GLY A 1 120 ? -11.409 -1.534 6.854 1.00 97.19 120 GLY A C 1
ATOM 938 O O . GLY A 1 120 ? -12.059 -1.984 7.793 1.00 97.19 120 GLY A O 1
ATOM 939 N N . ARG A 1 121 ? -10.369 -0.705 7.047 1.00 96.62 121 ARG A N 1
ATOM 940 C CA . ARG A 1 121 ? -9.953 -0.280 8.391 1.00 96.62 121 ARG A CA 1
ATOM 941 C C . ARG A 1 121 ? -11.094 0.477 9.097 1.00 96.62 121 ARG A C 1
ATOM 943 O O . ARG A 1 121 ? -11.480 1.540 8.594 1.00 96.62 121 ARG A O 1
ATOM 950 N N . PRO A 1 122 ? -11.605 -0.001 10.253 1.00 94.81 122 PRO A N 1
ATOM 951 C CA . PRO A 1 122 ? -12.750 0.600 10.936 1.00 94.81 122 PRO A CA 1
ATOM 952 C C . PRO A 1 122 ? -12.583 2.099 11.198 1.00 94.81 122 PRO A C 1
ATOM 954 O O . PRO A 1 122 ? -11.494 2.559 11.545 1.00 94.81 122 PRO A O 1
ATOM 957 N N . ALA A 1 123 ? -13.667 2.860 11.037 1.00 91.56 123 ALA A N 1
ATOM 958 C CA . ALA A 1 123 ? -13.680 4.286 11.351 1.00 91.56 123 ALA A CA 1
ATOM 959 C C . ALA A 1 123 ? -13.366 4.518 12.838 1.00 91.56 123 ALA A C 1
ATOM 961 O O . ALA A 1 123 ? -13.773 3.738 13.699 1.00 91.56 123 ALA A O 1
ATOM 962 N N . GLY A 1 124 ? -12.613 5.577 13.137 1.00 88.75 124 GLY A N 1
ATOM 963 C CA . GLY A 1 124 ? -12.189 5.903 14.502 1.00 88.75 124 GLY A CA 1
ATOM 964 C C . GLY A 1 124 ? -11.072 5.018 15.072 1.00 88.75 124 GLY A C 1
ATOM 965 O O . GLY A 1 124 ? -10.568 5.328 16.149 1.00 88.75 124 GLY A O 1
ATOM 966 N N . SER A 1 125 ? -10.634 3.959 14.375 1.00 92.88 125 SER A N 1
ATOM 967 C CA . SER A 1 125 ? -9.462 3.194 14.814 1.00 92.88 125 SER A CA 1
ATOM 968 C C . SER A 1 125 ? -8.171 3.996 14.631 1.00 92.88 125 SER A C 1
ATOM 970 O O . SER A 1 125 ? -8.032 4.812 13.710 1.00 92.88 125 SER A O 1
ATOM 972 N N . ILE A 1 126 ? -7.196 3.749 15.505 1.00 90.38 126 ILE A N 1
ATOM 973 C CA . ILE A 1 126 ? -5.901 4.425 15.467 1.00 90.38 126 ILE A CA 1
ATOM 974 C C . ILE A 1 126 ? -4.964 3.603 14.584 1.00 90.38 126 ILE A C 1
ATOM 976 O O . ILE A 1 126 ? -4.660 2.455 14.891 1.00 90.38 126 ILE A O 1
ATOM 980 N N . ALA A 1 127 ? -4.463 4.198 13.497 1.00 90.19 127 ALA A N 1
ATOM 981 C CA . ALA A 1 127 ? -3.588 3.505 12.546 1.00 90.19 127 ALA A CA 1
ATOM 982 C C . ALA A 1 127 ? -2.362 2.861 13.222 1.00 90.19 127 ALA A C 1
ATOM 984 O O . ALA A 1 127 ? -2.033 1.719 12.922 1.00 90.19 127 ALA A O 1
ATOM 985 N N . GLY A 1 128 ? -1.738 3.566 14.173 1.00 87.81 128 GLY A N 1
ATOM 986 C CA . GLY A 1 128 ? -0.589 3.063 14.933 1.00 87.81 128 GLY A CA 1
ATOM 987 C C . GLY A 1 128 ? -0.914 1.993 15.976 1.00 87.81 128 GLY A C 1
ATOM 988 O O . GLY A 1 128 ? -0.005 1.279 16.396 1.00 87.81 128 GLY A O 1
ATOM 989 N N . ASP A 1 129 ? -2.183 1.843 16.361 1.00 89.31 129 ASP A N 1
ATOM 990 C CA . ASP A 1 129 ? -2.642 0.753 17.220 1.00 89.31 129 ASP A CA 1
ATOM 991 C C . ASP A 1 129 ? -3.125 -0.414 16.358 1.00 89.31 129 ASP A C 1
ATOM 993 O O . ASP A 1 129 ? -4.320 -0.621 16.135 1.00 89.31 129 ASP A O 1
ATOM 997 N N . PHE A 1 130 ? -2.154 -1.177 15.862 1.00 85.88 130 PHE A N 1
ATOM 998 C CA . PHE A 1 130 ? -2.367 -2.339 15.002 1.00 85.88 130 PHE A CA 1
ATOM 999 C C . PHE A 1 130 ? -3.375 -3.345 15.587 1.00 85.88 130 PHE A C 1
ATOM 1001 O O . PHE A 1 130 ? -4.142 -3.955 14.846 1.00 85.88 130 PHE A O 1
ATOM 1008 N N . SER A 1 131 ? -3.421 -3.491 16.916 1.00 87.25 131 SER A N 1
ATOM 1009 C CA . SER A 1 131 ? -4.312 -4.441 17.591 1.00 87.25 131 SER A CA 1
ATOM 1010 C C . SER A 1 131 ? -5.794 -4.060 17.502 1.00 87.25 131 SER A C 1
ATOM 1012 O O . SER A 1 131 ? -6.653 -4.936 17.537 1.00 87.25 131 SER A O 1
ATOM 1014 N N . SER A 1 132 ? -6.102 -2.771 17.324 1.00 89.31 132 SER A N 1
ATOM 1015 C CA . SER A 1 132 ? -7.484 -2.274 17.314 1.00 89.31 132 SER A CA 1
ATOM 1016 C C . SER A 1 132 ? -8.255 -2.565 16.020 1.00 89.31 132 SER A C 1
ATOM 1018 O O . SER A 1 132 ? -9.487 -2.477 16.006 1.00 89.31 132 SER A O 1
ATOM 1020 N N . TRP A 1 133 ? -7.561 -2.892 14.923 1.00 93.88 133 TRP A N 1
ATOM 1021 C CA . TRP A 1 133 ? -8.184 -3.000 13.598 1.00 93.88 133 TRP A CA 1
ATOM 1022 C C . TRP A 1 133 ? -7.682 -4.139 12.708 1.00 93.88 133 TRP A C 1
ATOM 1024 O O . TRP A 1 133 ? -8.364 -4.475 11.734 1.00 93.88 133 TRP A O 1
ATOM 1034 N N . ALA A 1 134 ? -6.506 -4.714 12.971 1.00 93.00 134 ALA A N 1
ATOM 1035 C CA . ALA A 1 134 ? -5.855 -5.608 12.013 1.00 93.00 134 ALA A CA 1
ATOM 1036 C C . ALA A 1 134 ? -6.602 -6.933 11.778 1.00 93.00 134 ALA A C 1
ATOM 1038 O O . ALA A 1 134 ? -6.495 -7.514 10.700 1.00 93.00 134 ALA A O 1
ATOM 1039 N N . ASP A 1 135 ? -7.371 -7.412 12.753 1.00 94.12 135 ASP A N 1
ATOM 1040 C CA . ASP A 1 135 ? -8.203 -8.620 12.654 1.00 94.12 135 ASP A CA 1
ATOM 1041 C C . ASP A 1 135 ? -9.500 -8.405 11.854 1.00 94.12 135 ASP A C 1
ATOM 1043 O O . ASP A 1 135 ? -10.143 -9.368 11.444 1.00 94.12 135 ASP A O 1
ATOM 1047 N N . LYS A 1 136 ? -9.861 -7.142 11.605 1.00 95.25 136 LYS A N 1
ATOM 1048 C CA . LYS A 1 136 ? -11.088 -6.712 10.911 1.00 95.25 136 LYS A CA 1
ATOM 1049 C C . LYS A 1 136 ? -10.817 -6.074 9.552 1.00 95.25 136 LYS A C 1
ATOM 1051 O O . LYS A 1 136 ? -11.732 -5.543 8.931 1.00 95.25 136 LYS A O 1
ATOM 1056 N N . SER A 1 137 ? -9.562 -6.077 9.113 1.00 97.38 137 SER A N 1
ATOM 1057 C CA . SER A 1 137 ? -9.121 -5.378 7.907 1.00 97.38 137 SER A CA 1
ATOM 1058 C C . SER A 1 137 ? -8.305 -6.302 7.019 1.00 97.38 137 SER A C 1
ATOM 1060 O O . SER A 1 137 ? -7.710 -7.278 7.482 1.00 97.38 137 SER A O 1
ATOM 1062 N N . VAL A 1 138 ? -8.232 -5.967 5.737 1.00 98.44 138 VAL A N 1
ATOM 1063 C CA . VAL A 1 138 ? -7.448 -6.719 4.756 1.00 98.44 138 VAL A CA 1
ATOM 1064 C C . VAL A 1 138 ? -6.215 -5.917 4.371 1.00 98.44 138 VAL A C 1
ATOM 1066 O O . VAL A 1 138 ? -6.310 -4.738 4.042 1.00 98.44 138 VAL A O 1
ATOM 1069 N N . ALA A 1 139 ? -5.058 -6.568 4.383 1.00 97.94 139 ALA A N 1
ATOM 1070 C CA . ALA A 1 139 ? -3.825 -6.040 3.832 1.00 97.94 139 ALA A CA 1
ATOM 1071 C C . ALA A 1 139 ? -3.646 -6.468 2.375 1.00 97.94 139 ALA A C 1
ATOM 1073 O O . ALA A 1 139 ? -3.823 -7.634 2.019 1.00 97.94 139 ALA A O 1
ATOM 1074 N N . CYS A 1 140 ? -3.231 -5.514 1.553 1.00 98.44 140 CYS A N 1
ATOM 1075 C CA . CYS A 1 140 ? -2.727 -5.706 0.205 1.00 98.44 140 CYS A CA 1
ATOM 1076 C C . CYS A 1 140 ? -1.249 -5.297 0.200 1.00 98.44 140 CYS A C 1
ATOM 1078 O O . CYS A 1 140 ? -0.933 -4.113 0.344 1.00 98.44 140 CYS A O 1
ATOM 1080 N N . ASP A 1 141 ? -0.348 -6.269 0.029 1.00 96.88 141 ASP A N 1
ATOM 1081 C CA . ASP A 1 141 ? 1.101 -6.064 -0.044 1.00 96.88 141 ASP A CA 1
ATOM 1082 C C . ASP A 1 141 ? 1.631 -6.516 -1.416 1.00 96.88 141 ASP A C 1
ATOM 1084 O O . ASP A 1 141 ? 2.036 -7.672 -1.603 1.00 96.88 141 ASP A O 1
ATOM 1088 N N . PRO A 1 142 ? 1.636 -5.614 -2.413 1.00 95.38 142 PRO A N 1
ATOM 1089 C CA . PRO A 1 142 ? 2.030 -5.975 -3.767 1.00 95.38 142 PRO A CA 1
ATOM 1090 C C . PRO A 1 142 ? 3.529 -6.253 -3.912 1.00 95.38 142 PRO A C 1
ATOM 1092 O O . PRO A 1 142 ? 3.910 -6.994 -4.815 1.00 95.38 142 PRO A O 1
ATOM 1095 N N . LEU A 1 143 ? 4.376 -5.701 -3.030 1.00 91.81 143 LEU A N 1
ATOM 1096 C CA . LEU A 1 143 ? 5.816 -5.981 -3.031 1.00 91.81 143 LEU A CA 1
ATOM 1097 C C . LEU A 1 143 ? 6.069 -7.448 -2.673 1.00 91.81 143 LEU A C 1
ATOM 1099 O O . LEU A 1 143 ? 6.867 -8.139 -3.313 1.00 91.81 143 LEU A O 1
ATOM 1103 N N . ARG A 1 144 ? 5.377 -7.933 -1.636 1.00 91.06 144 ARG A N 1
ATOM 1104 C CA . ARG A 1 144 ? 5.415 -9.346 -1.261 1.00 91.06 144 ARG A CA 1
ATOM 1105 C C . ARG A 1 144 ? 4.698 -10.217 -2.295 1.00 91.06 144 ARG A C 1
ATOM 1107 O O . ARG A 1 144 ? 5.125 -11.349 -2.519 1.00 91.06 144 ARG A O 1
ATOM 1114 N N . GLY A 1 145 ? 3.679 -9.662 -2.950 1.00 93.50 145 GLY A N 1
ATOM 1115 C CA . GLY A 1 145 ? 2.810 -10.368 -3.885 1.00 93.50 145 GLY A CA 1
ATOM 1116 C C . GLY A 1 145 ? 1.670 -11.095 -3.178 1.00 93.50 145 GLY A C 1
ATOM 1117 O O . GLY A 1 145 ? 1.203 -12.108 -3.686 1.00 93.50 145 GLY A O 1
ATOM 1118 N N . GLU A 1 146 ? 1.251 -10.603 -2.011 1.00 95.31 146 GLU A N 1
ATOM 1119 C CA . GLU A 1 146 ? 0.309 -11.280 -1.119 1.00 95.31 146 GLU A CA 1
ATOM 1120 C C . GLU A 1 146 ? -0.800 -10.331 -0.652 1.00 95.31 146 GLU A C 1
ATOM 1122 O O . GLU A 1 146 ? -0.608 -9.119 -0.517 1.00 95.31 146 GLU A O 1
ATOM 1127 N N . ALA A 1 147 ? -1.970 -10.901 -0.376 1.00 97.94 147 ALA A N 1
ATOM 1128 C CA . ALA A 1 147 ? -3.094 -10.210 0.242 1.00 97.94 147 ALA A CA 1
ATOM 1129 C C . ALA A 1 147 ? -3.768 -11.126 1.267 1.00 97.94 147 ALA A C 1
ATOM 1131 O O . ALA A 1 147 ? -3.902 -12.330 1.037 1.00 97.94 147 ALA A O 1
ATOM 1132 N N . GLY A 1 148 ? -4.207 -10.561 2.389 1.00 96.94 148 GLY A N 1
ATOM 1133 C CA . GLY A 1 148 ? -4.652 -11.354 3.529 1.00 96.94 148 GLY A CA 1
ATOM 1134 C C . GLY A 1 148 ? -5.219 -10.530 4.676 1.00 96.94 148 GLY A C 1
ATOM 1135 O O . GLY A 1 148 ? -5.351 -9.315 4.561 1.00 96.94 148 GLY A O 1
ATOM 1136 N N . ILE A 1 149 ? -5.564 -11.183 5.787 1.00 96.81 149 ILE A N 1
ATOM 1137 C CA . ILE A 1 149 ? -5.989 -10.473 7.006 1.00 96.81 149 ILE A CA 1
ATOM 1138 C C . ILE A 1 149 ? -4.818 -9.611 7.476 1.00 96.81 149 ILE A C 1
ATOM 1140 O O . ILE A 1 149 ? -3.674 -10.071 7.477 1.00 96.81 149 ILE A O 1
ATOM 1144 N N . ALA A 1 150 ? -5.076 -8.364 7.869 1.00 96.06 150 ALA A N 1
ATOM 1145 C CA . ALA A 1 150 ? -4.005 -7.407 8.110 1.00 96.06 150 ALA A CA 1
ATOM 1146 C C . ALA A 1 150 ? -3.051 -7.827 9.237 1.00 96.06 150 ALA A C 1
ATOM 1148 O O . ALA A 1 150 ? -1.874 -7.479 9.169 1.00 96.06 150 ALA A O 1
ATOM 1149 N N . THR A 1 151 ? -3.483 -8.660 10.193 1.00 94.25 151 THR A N 1
ATOM 1150 C CA . THR A 1 151 ? -2.598 -9.274 11.207 1.00 94.25 151 THR A CA 1
ATOM 1151 C C . THR A 1 151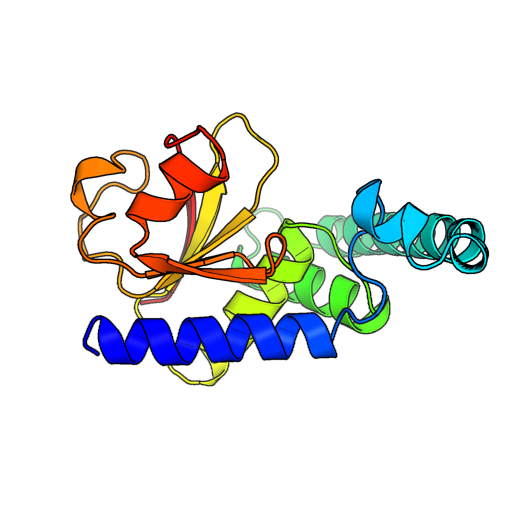 ? -1.406 -10.020 10.602 1.00 94.25 151 THR A C 1
ATOM 1153 O O . THR A 1 151 ? -0.333 -10.055 11.206 1.00 94.25 151 THR A O 1
ATOM 1156 N N . GLN A 1 152 ? -1.542 -10.558 9.387 1.00 94.25 152 GLN A N 1
ATOM 1157 C CA . GLN A 1 152 ? -0.463 -11.256 8.694 1.00 94.25 152 GLN A CA 1
ATOM 1158 C C . GLN A 1 152 ? 0.716 -10.340 8.346 1.00 94.25 152 GLN A C 1
ATOM 1160 O O . GLN A 1 152 ? 1.832 -10.841 8.240 1.00 94.25 152 GLN A O 1
ATOM 1165 N N . LEU A 1 153 ? 0.529 -9.014 8.260 1.00 92.31 153 LEU A N 1
ATOM 1166 C CA . LEU A 1 153 ? 1.635 -8.065 8.064 1.00 92.31 153 LEU A CA 1
ATOM 1167 C C . LEU A 1 153 ? 2.700 -8.193 9.160 1.00 92.31 153 LEU A C 1
ATOM 1169 O O . LEU A 1 153 ? 3.893 -8.159 8.855 1.00 92.31 153 LEU A O 1
ATOM 1173 N N . ALA A 1 154 ? 2.276 -8.409 10.411 1.00 90.19 154 ALA A N 1
ATOM 1174 C CA . ALA A 1 154 ? 3.190 -8.589 11.536 1.00 90.19 154 ALA A CA 1
ATOM 1175 C C . ALA A 1 154 ? 4.046 -9.849 11.383 1.00 90.19 154 ALA A C 1
ATOM 1177 O O . ALA A 1 154 ? 5.225 -9.834 11.723 1.00 90.19 154 ALA A O 1
ATOM 1178 N N . VAL A 1 155 ? 3.480 -10.907 10.802 1.00 90.62 155 VAL A N 1
ATOM 1179 C CA . VAL A 1 155 ? 4.190 -12.158 10.516 1.00 90.62 155 VAL A CA 1
ATOM 1180 C C . VAL A 1 155 ? 5.101 -12.000 9.298 1.00 90.62 155 VAL A C 1
ATOM 1182 O O . VAL A 1 155 ? 6.260 -12.399 9.334 1.00 90.62 155 VAL A O 1
ATOM 1185 N N . TRP A 1 156 ? 4.606 -11.389 8.220 1.00 91.81 156 TRP A N 1
ATOM 1186 C CA . TRP A 1 156 ? 5.349 -11.232 6.968 1.00 91.81 156 TRP A CA 1
ATOM 1187 C C . TRP A 1 156 ? 6.598 -10.370 7.115 1.00 91.81 156 TRP A C 1
ATOM 1189 O O . TRP A 1 156 ? 7.592 -10.622 6.432 1.00 91.81 156 TRP A O 1
ATOM 1199 N N . TRP A 1 157 ? 6.541 -9.361 7.984 1.00 89.62 157 TRP A N 1
ATOM 1200 C CA . TRP A 1 157 ? 7.588 -8.353 8.113 1.00 89.62 157 TRP A CA 1
ATOM 1201 C C . TRP A 1 157 ? 8.274 -8.326 9.471 1.00 89.62 157 TRP A C 1
ATOM 1203 O O . TRP A 1 157 ? 9.190 -7.513 9.635 1.00 89.62 157 TRP A O 1
ATOM 1213 N N . ASN A 1 158 ? 7.848 -9.175 10.413 1.00 91.00 158 ASN A N 1
ATOM 1214 C CA . ASN A 1 158 ? 8.264 -9.140 11.816 1.00 91.00 158 ASN A CA 1
ATOM 1215 C C . ASN A 1 158 ? 8.168 -7.712 12.398 1.00 91.00 158 ASN A C 1
ATOM 1217 O O . ASN A 1 158 ? 9.112 -7.198 12.999 1.00 91.00 158 ASN A O 1
ATOM 1221 N N . TYR A 1 159 ? 7.068 -7.012 12.083 1.00 88.12 159 TYR A N 1
ATOM 1222 C CA . TYR A 1 159 ? 6.879 -5.592 12.392 1.00 88.12 159 TYR A CA 1
ATOM 1223 C C . TYR A 1 159 ? 5.397 -5.198 12.388 1.00 88.12 159 TYR A C 1
ATOM 1225 O O . TYR A 1 159 ? 4.668 -5.584 11.481 1.00 88.12 159 TYR A O 1
ATOM 1233 N N . SER A 1 160 ? 4.949 -4.403 13.363 1.00 85.69 160 SER A N 1
ATOM 1234 C CA . SER A 1 160 ? 3.526 -4.039 13.516 1.00 85.69 160 SER A CA 1
ATOM 1235 C C . SER A 1 160 ? 3.256 -2.539 13.661 1.00 85.69 160 SER A C 1
ATOM 1237 O O . SER A 1 160 ? 2.108 -2.111 13.555 1.00 85.69 160 SER A O 1
ATOM 1239 N N . LYS A 1 161 ? 4.284 -1.707 13.869 1.00 89.06 161 LYS A N 1
ATOM 1240 C CA . LYS A 1 161 ? 4.093 -0.255 14.000 1.00 89.06 161 LYS A CA 1
ATOM 1241 C C . LYS A 1 161 ? 3.865 0.352 12.623 1.00 89.06 161 LYS A C 1
ATOM 1243 O O . LYS A 1 161 ? 4.753 0.310 11.776 1.00 89.06 161 LYS A O 1
ATOM 1248 N N . CYS A 1 162 ? 2.699 0.936 12.396 1.00 91.50 162 CYS A N 1
ATOM 1249 C CA . CYS A 1 162 ? 2.328 1.494 11.101 1.00 91.50 162 CYS A CA 1
ATOM 1250 C C . CYS A 1 162 ? 1.670 2.867 11.229 1.00 91.50 162 CYS A C 1
ATOM 1252 O O . CYS A 1 162 ? 1.266 3.293 12.308 1.00 91.50 162 CYS A O 1
ATOM 1254 N N . ALA A 1 163 ? 1.623 3.587 10.117 1.00 92.69 163 ALA A N 1
ATOM 1255 C CA . ALA A 1 163 ? 1.000 4.892 10.004 1.00 92.69 163 ALA A CA 1
ATOM 1256 C C . ALA A 1 163 ? 0.144 4.935 8.739 1.00 92.69 163 ALA A C 1
ATOM 1258 O O . ALA A 1 163 ? 0.514 4.378 7.703 1.00 92.69 163 ALA A O 1
ATOM 1259 N N . SER A 1 164 ? -1.003 5.606 8.833 1.00 93.81 164 SER A N 1
ATOM 1260 C CA . SER A 1 164 ? -1.815 5.944 7.668 1.00 93.81 164 SER A CA 1
ATOM 1261 C C . SER A 1 164 ? -1.304 7.254 7.100 1.00 93.81 164 SER A C 1
ATOM 1263 O O . SER A 1 164 ? -1.351 8.279 7.776 1.00 93.81 164 SER A O 1
ATOM 1265 N N . LEU A 1 165 ? -0.808 7.212 5.870 1.00 93.06 165 LEU A N 1
ATOM 1266 C CA . LEU A 1 165 ? -0.289 8.387 5.179 1.00 93.06 165 LEU A CA 1
ATOM 1267 C C . LEU A 1 165 ? -1.393 9.109 4.405 1.00 93.06 165 LEU A C 1
ATOM 1269 O O . LEU A 1 165 ? -1.385 10.331 4.297 1.00 93.06 165 LEU A O 1
ATOM 1273 N N . PHE A 1 166 ? -2.355 8.346 3.891 1.00 94.75 166 PHE A N 1
ATOM 1274 C CA . PHE A 1 166 ? -3.544 8.868 3.240 1.00 94.75 166 PHE A CA 1
ATOM 1275 C C . PHE A 1 166 ? -4.684 7.871 3.390 1.00 94.75 166 PHE A C 1
ATOM 1277 O O . PHE A 1 166 ? -4.478 6.668 3.240 1.00 94.75 166 PHE A O 1
ATOM 1284 N N . ARG A 1 167 ? -5.885 8.374 3.667 1.00 94.75 167 ARG A N 1
ATOM 1285 C CA . ARG A 1 167 ? -7.091 7.565 3.799 1.00 94.75 167 ARG A CA 1
ATOM 1286 C C . ARG A 1 167 ? -8.190 8.146 2.929 1.00 94.75 167 ARG A C 1
ATOM 1288 O O . ARG A 1 167 ? -8.391 9.358 2.916 1.00 94.75 167 ARG A O 1
ATOM 1295 N N . LYS A 1 168 ? -8.894 7.264 2.230 1.00 94.69 168 LYS A N 1
ATOM 1296 C CA . LYS A 1 168 ? -10.067 7.579 1.425 1.00 94.69 168 LYS A CA 1
ATOM 1297 C C . LYS A 1 168 ? -11.263 6.845 2.018 1.00 94.69 168 LYS A C 1
ATOM 1299 O O . LYS A 1 168 ? -11.242 5.614 2.103 1.00 94.69 168 LYS A O 1
ATOM 1304 N N . GLU A 1 169 ? -12.255 7.611 2.456 1.00 91.75 169 GLU A N 1
ATOM 1305 C CA . GLU A 1 169 ? -13.547 7.110 2.952 1.00 91.75 169 GLU A CA 1
ATOM 1306 C C . GLU A 1 169 ? -14.531 6.842 1.809 1.00 91.75 169 GLU A C 1
ATOM 1308 O O . GLU A 1 169 ? -14.335 7.392 0.694 1.00 91.75 169 GLU A O 1
#